Protein AF-A0A920IQS7-F1 (afdb_monomer)

Foldseek 3Di:
DPPPPDDVVVLVVLLVVLVVLLVVLVVCVVVVHADPHHSVVSNCSSVVSVVVSVVVVVVCCVVVPPVVVVVVVVVVVVVVVVVVVVVVPPPPPD

Radius of gyration: 21.91 Å; Cα contacts (8 Å, |Δi|>4): 40; chains: 1; bounding box: 46×33×66 Å

Sequence (94 aa):
MKKQFIPDNYMELFFGIGAAVVIIGALLKIINASLIFSANTWLIAGLSTEAIIFTLSGIQGYFLSSPGAEEDAVSTMLLKLLHFKRQLTEPLKV

Solvent-accessible surface area (backbone atoms only — not comparable to full-atom values): 5354 Å² total; per-residue (Å²): 134,89,76,78,88,69,64,69,70,56,56,55,50,51,52,53,52,31,51,50,40,27,51,52,11,50,49,26,53,72,71,72,42,63,68,102,52,51,22,67,55,36,31,52,55,16,50,51,48,44,54,51,54,50,49,52,50,50,50,47,50,67,75,64,65,53,81,58,64,63,51,52,53,50,50,51,50,50,51,51,50,50,52,52,51,47,66,73,65,54,75,83,82,123

pLDDT: mean 78.56, std 13.06, range [39.97, 93.12]

Structure (mmCIF, N/CA/C/O backbone):
data_AF-A0A920IQS7-F1
#
_entry.id   AF-A0A920IQS7-F1
#
loop_
_atom_site.group_PDB
_atom_site.id
_atom_site.type_symbol
_atom_site.label_atom_id
_atom_site.label_alt_id
_atom_site.label_comp_id
_atom_site.label_asym_id
_atom_site.label_entity_id
_atom_site.label_seq_id
_atom_site.pdbx_PDB_ins_code
_atom_site.Cartn_x
_atom_site.Cartn_y
_atom_site.Cartn_z
_atom_site.occupancy
_atom_site.B_iso_or_equiv
_atom_site.auth_seq_id
_atom_site.auth_comp_id
_atom_site.auth_asym_id
_atom_site.auth_atom_id
_atom_site.pdbx_PDB_model_num
ATOM 1 N N . MET A 1 1 ? -28.784 -4.414 15.016 1.00 39.97 1 MET A N 1
ATOM 2 C CA . MET A 1 1 ? -27.454 -5.062 14.969 1.00 39.97 1 MET A CA 1
ATOM 3 C C . MET A 1 1 ? -26.661 -4.414 13.842 1.00 39.97 1 MET A C 1
ATOM 5 O O . MET A 1 1 ? -26.977 -4.646 12.682 1.00 39.97 1 MET A O 1
ATOM 9 N N . LYS A 1 2 ? -25.730 -3.504 14.161 1.00 44.25 2 LYS A N 1
ATOM 10 C CA . LYS A 1 2 ? -24.891 -2.834 13.155 1.00 44.25 2 LYS A CA 1
ATOM 11 C C . LYS A 1 2 ? -23.784 -3.809 12.749 1.00 44.25 2 LYS A C 1
ATOM 13 O O . LYS A 1 2 ? -22.879 -4.077 13.527 1.00 44.25 2 LYS A O 1
ATOM 18 N N . LYS A 1 3 ? -23.932 -4.405 11.569 1.00 48.81 3 LYS A N 1
ATOM 19 C CA . LYS A 1 3 ? -22.994 -5.363 10.984 1.00 48.81 3 LYS A CA 1
ATOM 20 C C . LYS A 1 3 ? -21.750 -4.590 10.538 1.00 48.81 3 LYS A C 1
ATOM 22 O O . LYS A 1 3 ? -21.773 -3.950 9.493 1.00 48.81 3 LYS A O 1
ATOM 27 N N . GLN A 1 4 ? -20.716 -4.578 11.376 1.00 54.34 4 GLN A N 1
ATOM 28 C CA . GLN A 1 4 ? -19.393 -4.058 11.029 1.00 54.34 4 GLN A CA 1
ATOM 29 C C . GLN A 1 4 ? -18.856 -4.948 9.899 1.00 54.34 4 GLN A C 1
ATOM 31 O O . GLN A 1 4 ? -18.646 -6.141 10.092 1.00 54.34 4 GLN A O 1
ATOM 36 N N . PHE A 1 5 ? -18.825 -4.414 8.677 1.00 56.56 5 PHE A N 1
ATOM 37 C CA . PHE A 1 5 ? -18.822 -5.221 7.450 1.00 56.56 5 PHE A CA 1
ATOM 38 C C . PHE A 1 5 ? -17.423 -5.534 6.901 1.00 56.56 5 PHE A C 1
ATOM 40 O O . PHE A 1 5 ? -17.320 -6.080 5.808 1.00 56.56 5 PHE A O 1
ATOM 47 N N . ILE A 1 6 ? -16.348 -5.234 7.632 1.00 57.09 6 ILE A N 1
ATOM 48 C CA . ILE A 1 6 ? -14.990 -5.654 7.268 1.00 57.09 6 ILE A CA 1
ATOM 49 C C . ILE A 1 6 ? -14.263 -6.032 8.564 1.00 57.09 6 ILE A C 1
ATOM 51 O O . ILE A 1 6 ? -14.086 -5.162 9.412 1.00 57.09 6 ILE A O 1
ATOM 55 N N . PRO A 1 7 ? -13.899 -7.310 8.769 1.00 60.12 7 PRO A N 1
ATOM 56 C CA . PRO A 1 7 ? -13.063 -7.710 9.896 1.00 60.12 7 PRO A CA 1
ATOM 57 C C . PRO A 1 7 ? -11.664 -7.100 9.734 1.00 60.12 7 PRO A C 1
ATOM 59 O O . PRO A 1 7 ? -11.070 -7.241 8.662 1.00 60.12 7 PRO A O 1
ATOM 62 N N . ASP A 1 8 ? -11.131 -6.468 10.782 1.00 63.22 8 ASP A N 1
ATOM 63 C CA . ASP A 1 8 ? -9.847 -5.740 10.761 1.00 63.22 8 ASP A CA 1
ATOM 64 C C . ASP A 1 8 ? -8.672 -6.586 10.227 1.00 63.22 8 ASP A C 1
ATOM 66 O O . ASP A 1 8 ? -7.799 -6.083 9.519 1.00 63.22 8 ASP A O 1
ATOM 70 N N . ASN A 1 9 ? -8.710 -7.906 10.442 1.00 65.62 9 ASN A N 1
ATOM 71 C CA . ASN A 1 9 ? -7.714 -8.857 9.939 1.00 65.62 9 ASN A CA 1
ATOM 72 C C . ASN A 1 9 ? -7.550 -8.863 8.410 1.00 65.62 9 ASN A C 1
ATOM 74 O O . ASN A 1 9 ? -6.468 -9.171 7.914 1.00 65.62 9 ASN A O 1
ATOM 78 N N . TYR A 1 10 ? -8.603 -8.558 7.645 1.00 73.31 10 TYR A N 1
ATOM 79 C CA . TYR A 1 10 ? -8.500 -8.522 6.184 1.00 73.31 10 TYR A CA 1
ATOM 80 C C . TYR A 1 10 ? -7.788 -7.258 5.709 1.00 73.31 10 TYR A C 1
ATOM 82 O O . TYR A 1 10 ? -6.996 -7.334 4.774 1.00 73.31 10 TYR A O 1
ATOM 90 N N . MET A 1 11 ? -8.013 -6.118 6.369 1.00 72.12 11 MET A N 1
ATOM 91 C CA . MET A 1 11 ? -7.343 -4.863 6.022 1.00 72.12 11 MET A CA 1
ATOM 92 C C . MET A 1 11 ? -5.834 -4.961 6.255 1.00 72.12 11 MET A C 1
ATOM 94 O O . MET A 1 11 ? -5.070 -4.610 5.361 1.00 72.12 11 MET A O 1
ATOM 98 N N . GLU A 1 12 ? -5.398 -5.520 7.389 1.00 77.38 12 GLU A N 1
ATOM 99 C CA . GLU A 1 12 ? -3.972 -5.780 7.652 1.00 77.38 12 GLU A CA 1
ATOM 100 C C . GLU A 1 12 ? -3.337 -6.704 6.605 1.00 77.38 12 GLU A C 1
ATOM 102 O O . GLU A 1 12 ? -2.219 -6.455 6.151 1.00 77.38 12 GLU A O 1
ATOM 107 N N . LEU A 1 13 ? -4.055 -7.745 6.168 1.00 80.31 13 LEU A N 1
ATOM 108 C CA . LEU A 1 13 ? -3.562 -8.637 5.121 1.00 80.31 13 LEU A CA 1
ATOM 109 C C . LEU A 1 13 ? -3.421 -7.909 3.774 1.00 80.31 13 LEU A C 1
ATOM 111 O O . LEU A 1 13 ? -2.427 -8.108 3.076 1.00 80.31 13 LEU A O 1
ATOM 115 N N . PHE A 1 14 ? -4.371 -7.038 3.415 1.00 81.25 14 PHE A N 1
ATOM 116 C CA . PHE A 1 14 ? -4.283 -6.227 2.197 1.00 81.25 14 PHE A CA 1
ATOM 117 C C . PHE A 1 14 ? -3.137 -5.211 2.249 1.00 81.25 14 PHE A C 1
ATOM 119 O O . PHE A 1 14 ? -2.448 -5.060 1.242 1.00 81.25 14 PHE A O 1
ATOM 126 N N . PHE A 1 15 ? -2.876 -4.594 3.408 1.00 81.94 15 PHE A N 1
ATOM 127 C CA . PHE A 1 15 ? -1.681 -3.766 3.620 1.00 81.94 15 PHE A CA 1
ATOM 128 C C . PHE A 1 15 ? -0.393 -4.574 3.428 1.00 81.94 15 PH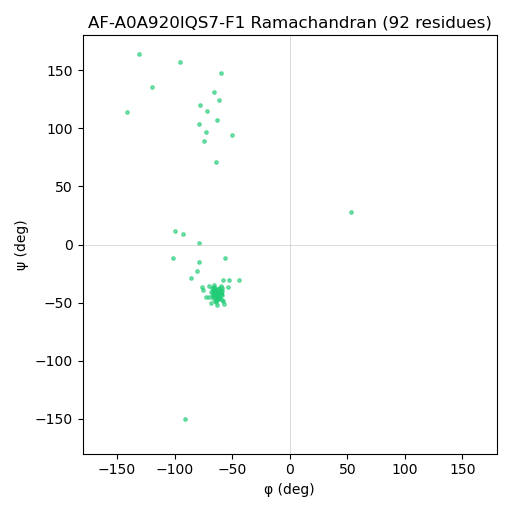E A C 1
ATOM 130 O O . PHE A 1 15 ? 0.515 -4.145 2.721 1.00 81.94 15 PHE A O 1
ATO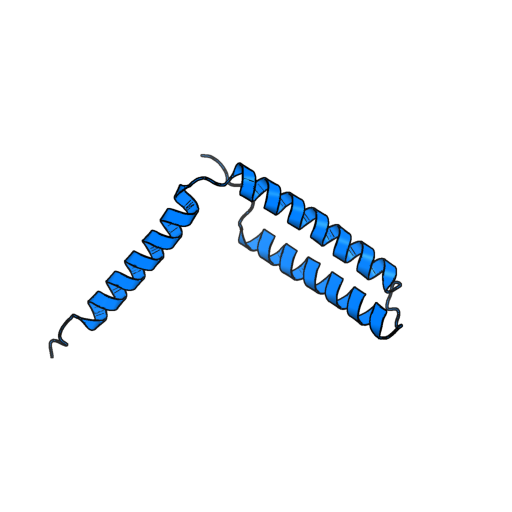M 137 N N . GLY A 1 16 ? -0.314 -5.777 4.004 1.00 85.06 16 GLY A N 1
ATOM 138 C CA . GLY A 1 16 ? 0.859 -6.642 3.850 1.00 85.06 16 GLY A CA 1
ATOM 139 C C . GLY A 1 16 ? 1.111 -7.054 2.395 1.00 85.06 16 GLY A C 1
ATOM 140 O O . GLY A 1 16 ? 2.249 -7.034 1.924 1.00 85.06 16 GLY A O 1
ATOM 141 N N . ILE A 1 17 ? 0.049 -7.394 1.660 1.00 88.06 17 ILE A N 1
ATOM 142 C CA . ILE A 1 17 ? 0.137 -7.786 0.248 1.00 88.06 17 ILE A CA 1
ATOM 143 C C . ILE A 1 17 ? 0.492 -6.583 -0.639 1.00 88.06 17 ILE A C 1
ATOM 145 O O . ILE A 1 17 ? 1.370 -6.704 -1.495 1.00 88.06 17 ILE A O 1
ATOM 149 N N . G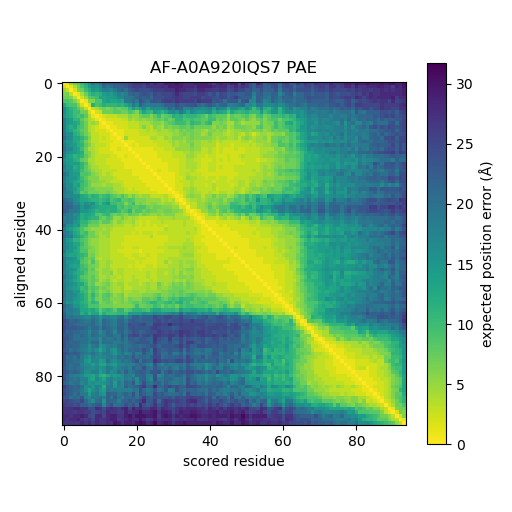LY A 1 18 ? -0.143 -5.425 -0.431 1.00 86.75 18 GLY A N 1
ATOM 150 C CA . GLY A 1 18 ? 0.154 -4.188 -1.162 1.00 86.75 18 GLY A CA 1
ATOM 151 C C . GLY A 1 18 ? 1.613 -3.760 -0.995 1.00 86.75 18 GLY A C 1
ATOM 152 O O . GLY A 1 18 ? 2.324 -3.567 -1.988 1.00 86.75 18 GLY A O 1
ATOM 153 N N . ALA A 1 19 ? 2.102 -3.754 0.248 1.00 89.81 19 ALA A N 1
ATOM 154 C CA . ALA A 1 19 ? 3.493 -3.460 0.572 1.00 89.81 19 ALA A CA 1
ATOM 155 C C . ALA A 1 19 ? 4.474 -4.437 -0.096 1.00 89.81 19 ALA A C 1
ATOM 157 O O . ALA A 1 19 ? 5.484 -4.009 -0.660 1.00 89.81 19 ALA A O 1
ATOM 158 N N . ALA A 1 20 ? 4.177 -5.741 -0.101 1.00 90.50 20 ALA A N 1
ATOM 159 C CA . ALA A 1 20 ? 5.026 -6.733 -0.760 1.00 90.50 20 ALA A CA 1
ATOM 160 C C . ALA A 1 20 ? 5.180 -6.451 -2.267 1.00 90.50 20 ALA A C 1
ATOM 162 O O . ALA A 1 20 ? 6.291 -6.512 -2.800 1.00 90.50 20 ALA A O 1
ATOM 163 N N . VAL A 1 21 ? 4.092 -6.075 -2.949 1.00 89.81 21 VAL A N 1
ATOM 164 C CA . VAL A 1 21 ? 4.112 -5.721 -4.379 1.00 89.81 21 VAL A CA 1
ATOM 165 C C . VAL A 1 21 ? 4.951 -4.461 -4.638 1.00 89.81 21 VAL A C 1
ATOM 167 O O . VAL A 1 21 ? 5.744 -4.439 -5.583 1.00 89.81 21 VAL A O 1
ATOM 170 N N . VAL A 1 22 ? 4.844 -3.436 -3.785 1.00 92.50 22 VAL A N 1
ATOM 171 C CA . VAL A 1 22 ? 5.670 -2.213 -3.870 1.00 92.50 22 VAL A CA 1
ATOM 172 C C . VAL A 1 22 ? 7.153 -2.527 -3.699 1.00 92.50 22 VAL A C 1
ATOM 174 O O . VAL A 1 22 ? 7.975 -2.054 -4.485 1.00 92.50 22 VAL A O 1
ATOM 177 N N . ILE A 1 23 ? 7.497 -3.346 -2.702 1.00 92.88 23 ILE A N 1
ATOM 178 C CA . ILE A 1 23 ? 8.884 -3.725 -2.410 1.00 92.88 23 ILE A CA 1
ATOM 179 C C . ILE A 1 23 ? 9.486 -4.495 -3.588 1.00 92.88 23 ILE A C 1
ATOM 181 O O . ILE A 1 23 ? 10.612 -4.205 -3.990 1.00 92.88 23 ILE A O 1
ATOM 185 N N . ILE A 1 24 ? 8.733 -5.417 -4.198 1.00 91.00 24 ILE A N 1
ATOM 186 C CA . ILE A 1 24 ? 9.174 -6.132 -5.405 1.00 91.00 24 ILE A CA 1
ATOM 187 C C . ILE A 1 24 ? 9.396 -5.148 -6.562 1.00 91.00 24 ILE A C 1
ATOM 189 O O . ILE A 1 24 ? 10.443 -5.192 -7.206 1.00 91.00 24 ILE A O 1
ATOM 193 N N . GLY A 1 25 ? 8.468 -4.219 -6.809 1.00 89.56 25 GLY A N 1
ATOM 194 C CA . GLY A 1 25 ? 8.629 -3.199 -7.851 1.00 89.56 25 GLY A CA 1
ATOM 195 C C . GLY A 1 25 ? 9.858 -2.306 -7.640 1.00 89.56 25 GLY A C 1
ATOM 196 O O . GLY A 1 25 ? 10.609 -2.052 -8.585 1.00 89.56 25 GLY A O 1
ATOM 197 N N . ALA A 1 26 ? 10.100 -1.873 -6.401 1.00 91.62 26 ALA A N 1
ATOM 198 C CA . ALA A 1 26 ? 11.260 -1.068 -6.026 1.00 91.62 26 ALA A CA 1
ATOM 199 C C . ALA A 1 26 ? 12.572 -1.846 -6.182 1.00 91.62 26 ALA A C 1
ATOM 201 O O . ALA A 1 26 ? 13.535 -1.322 -6.745 1.00 91.62 26 ALA A O 1
ATOM 202 N N . LEU A 1 27 ? 12.595 -3.113 -5.759 1.00 90.81 27 LEU A N 1
ATOM 203 C CA . LEU A 1 27 ? 13.738 -3.999 -5.949 1.00 90.81 27 LEU A CA 1
ATOM 204 C C . LEU A 1 27 ? 14.086 -4.118 -7.436 1.00 90.81 27 LEU A C 1
ATOM 206 O O . LEU A 1 27 ? 15.228 -3.857 -7.809 1.00 90.81 27 LEU A O 1
ATOM 210 N N . LEU A 1 28 ? 13.098 -4.425 -8.288 1.00 89.81 28 LEU A N 1
ATOM 211 C CA . LEU A 1 28 ? 13.281 -4.534 -9.741 1.00 89.81 28 LEU A CA 1
ATOM 212 C C . LEU A 1 28 ? 13.804 -3.236 -10.360 1.00 89.81 28 LEU A C 1
ATOM 214 O O . LEU A 1 28 ? 14.661 -3.269 -11.243 1.00 89.81 28 LEU A O 1
ATOM 218 N N . LYS A 1 29 ? 13.333 -2.089 -9.862 1.00 89.06 29 LYS A N 1
ATOM 219 C CA . LYS A 1 29 ? 13.773 -0.770 -10.318 1.00 89.06 29 LYS A CA 1
ATOM 220 C C . LYS A 1 29 ? 15.250 -0.517 -10.011 1.00 89.06 29 LYS A C 1
ATOM 222 O O . LYS A 1 29 ? 15.937 0.047 -10.860 1.00 89.06 29 LYS A O 1
ATOM 227 N N . ILE A 1 30 ? 15.733 -0.937 -8.839 1.00 91.81 30 ILE A N 1
ATOM 228 C CA . ILE A 1 30 ? 17.131 -0.754 -8.411 1.00 91.81 30 ILE A CA 1
ATOM 229 C C . ILE A 1 30 ? 18.070 -1.680 -9.188 1.00 91.81 30 ILE A C 1
ATOM 231 O O . ILE A 1 30 ? 19.102 -1.231 -9.679 1.00 91.81 30 ILE A O 1
ATOM 235 N N . ILE A 1 31 ? 17.704 -2.955 -9.352 1.00 92.88 31 ILE A N 1
ATOM 236 C CA . ILE A 1 31 ? 18.546 -3.935 -10.063 1.00 92.88 31 ILE A CA 1
ATOM 237 C C . ILE A 1 31 ? 18.457 -3.816 -11.594 1.00 92.88 31 ILE A C 1
ATOM 239 O O . ILE A 1 31 ? 19.077 -4.604 -12.302 1.00 92.88 31 ILE A O 1
ATOM 243 N N . ASN A 1 32 ? 17.682 -2.850 -12.111 1.00 85.25 32 ASN A N 1
ATOM 244 C CA . ASN A 1 32 ? 17.396 -2.672 -13.540 1.00 85.25 32 ASN A CA 1
ATOM 245 C C . ASN A 1 32 ? 16.862 -3.943 -14.230 1.00 85.25 32 ASN A C 1
ATOM 247 O O . ASN A 1 32 ? 17.029 -4.135 -15.434 1.00 85.25 32 ASN A O 1
ATOM 251 N N . ALA A 1 33 ? 16.197 -4.815 -13.472 1.00 81.38 33 ALA A N 1
ATOM 252 C CA . ALA A 1 33 ? 15.596 -6.026 -14.004 1.00 81.38 33 ALA A CA 1
ATOM 253 C C . ALA A 1 33 ? 14.122 -5.792 -14.333 1.00 81.38 33 ALA A C 1
ATOM 255 O O . ALA A 1 33 ? 13.441 -4.930 -13.773 1.00 81.38 33 ALA A O 1
ATOM 256 N N . SER A 1 34 ? 13.612 -6.616 -15.235 1.00 82.56 34 SER A N 1
ATOM 257 C CA . SER A 1 34 ? 12.183 -6.743 -15.485 1.00 82.56 34 SER A CA 1
ATOM 258 C C . SER A 1 34 ? 11.780 -8.186 -15.211 1.00 82.56 34 SER A C 1
ATOM 260 O O . SER A 1 34 ? 12.504 -9.114 -15.568 1.00 82.56 34 SER A O 1
ATOM 262 N N . LEU A 1 35 ? 10.655 -8.370 -14.518 1.00 77.38 35 LEU A N 1
ATOM 263 C CA . LEU A 1 35 ? 9.970 -9.665 -14.476 1.00 77.38 35 LEU A CA 1
ATOM 264 C C . LEU A 1 35 ? 8.948 -9.697 -15.623 1.00 77.38 35 LEU A C 1
ATOM 266 O O . LEU A 1 35 ? 9.126 -9.014 -16.628 1.00 77.38 35 LEU A O 1
ATOM 270 N N . ILE A 1 36 ? 7.845 -10.434 -15.449 1.00 81.19 36 ILE A N 1
ATOM 271 C CA . ILE A 1 36 ? 6.684 -10.491 -16.359 1.00 81.19 36 ILE A CA 1
ATOM 272 C C . ILE A 1 36 ? 6.257 -9.088 -16.851 1.00 81.19 36 ILE A C 1
ATOM 274 O O . ILE A 1 36 ? 5.799 -8.943 -17.980 1.00 81.19 36 ILE A O 1
ATOM 278 N N . PHE A 1 37 ? 6.466 -8.048 -16.033 1.00 84.19 37 PHE A N 1
ATOM 279 C CA . PHE A 1 37 ? 6.273 -6.641 -16.391 1.00 84.19 37 PHE A CA 1
ATOM 280 C C . PHE A 1 37 ? 7.486 -5.775 -16.009 1.00 84.19 37 PHE A C 1
ATOM 282 O O . PHE A 1 37 ? 8.323 -6.162 -15.186 1.00 84.19 37 PHE A O 1
ATOM 289 N N . SER A 1 38 ? 7.547 -4.566 -16.582 1.00 88.38 38 SER A N 1
ATOM 290 C CA . SER A 1 38 ? 8.554 -3.548 -16.252 1.00 88.38 38 SER A CA 1
ATOM 291 C C . SER A 1 38 ? 8.495 -3.146 -14.774 1.00 88.38 38 SER A C 1
ATOM 293 O O . SER A 1 38 ? 7.416 -3.070 -14.183 1.00 88.38 38 SER A O 1
ATOM 295 N N . ALA A 1 39 ? 9.649 -2.807 -14.191 1.00 87.81 39 ALA A N 1
ATOM 296 C CA . ALA A 1 39 ? 9.752 -2.303 -12.821 1.00 87.81 39 ALA A CA 1
ATOM 297 C C . ALA A 1 39 ? 8.849 -1.084 -12.560 1.00 87.81 39 ALA A C 1
ATOM 299 O O . ALA A 1 39 ? 8.248 -0.968 -11.496 1.00 87.81 39 ALA A O 1
ATOM 300 N N . ASN A 1 40 ? 8.694 -0.199 -13.553 1.00 90.25 40 ASN A N 1
ATOM 301 C CA . ASN A 1 40 ? 7.799 0.956 -13.442 1.00 90.25 40 ASN A CA 1
ATOM 302 C C . ASN A 1 40 ? 6.334 0.530 -13.312 1.00 90.25 40 ASN A C 1
ATOM 304 O O . ASN A 1 40 ? 5.591 1.132 -12.549 1.00 90.25 40 ASN A O 1
ATOM 308 N N . THR A 1 41 ? 5.921 -0.513 -14.030 1.00 91.44 41 THR A N 1
ATOM 309 C CA . THR A 1 41 ? 4.551 -1.032 -13.975 1.00 91.44 41 THR A CA 1
ATOM 310 C C . THR A 1 41 ? 4.256 -1.635 -12.604 1.00 91.44 41 THR A C 1
ATOM 312 O O . THR A 1 41 ? 3.216 -1.337 -12.025 1.00 91.44 41 THR A O 1
ATOM 315 N N . TRP A 1 42 ? 5.195 -2.409 -12.049 1.00 89.88 42 TRP A N 1
ATOM 316 C CA . TRP A 1 42 ? 5.088 -2.948 -10.690 1.00 89.88 42 TRP A CA 1
ATOM 317 C C . TRP A 1 42 ? 5.034 -1.849 -9.626 1.00 89.88 42 TRP A C 1
ATOM 319 O O . TRP A 1 42 ? 4.202 -1.915 -8.723 1.00 89.88 42 TRP A O 1
ATOM 329 N N . LEU A 1 43 ? 5.864 -0.810 -9.763 1.00 91.00 43 LEU A N 1
ATOM 330 C CA . LEU A 1 43 ? 5.843 0.351 -8.872 1.00 91.00 43 LEU A CA 1
ATOM 331 C C . LEU A 1 43 ? 4.524 1.116 -8.949 1.00 91.00 43 LEU A C 1
ATOM 333 O O . LEU A 1 43 ? 3.944 1.420 -7.915 1.00 91.00 43 LEU A O 1
ATOM 337 N N . ILE A 1 44 ? 4.029 1.407 -10.152 1.00 92.19 44 ILE A N 1
ATOM 338 C CA . ILE A 1 44 ? 2.768 2.134 -10.330 1.00 92.19 44 ILE A CA 1
ATOM 339 C C . ILE A 1 44 ? 1.612 1.328 -9.740 1.00 92.19 44 ILE A C 1
ATOM 341 O O . ILE A 1 44 ? 0.811 1.886 -8.998 1.00 92.19 44 ILE A O 1
ATOM 345 N N . ALA A 1 45 ? 1.537 0.025 -10.016 1.00 91.00 45 ALA A N 1
ATOM 346 C CA . ALA A 1 45 ? 0.478 -0.833 -9.495 1.00 91.00 45 ALA A CA 1
ATOM 347 C C . ALA A 1 45 ? 0.516 -0.940 -7.961 1.00 91.00 45 ALA A C 1
ATOM 349 O O . ALA A 1 45 ? -0.514 -0.765 -7.306 1.00 91.00 45 ALA A O 1
ATOM 350 N N . GLY A 1 46 ? 1.700 -1.173 -7.386 1.00 91.12 46 GLY A N 1
ATOM 351 C CA . GLY A 1 46 ? 1.881 -1.256 -5.938 1.00 91.12 46 GLY A CA 1
ATOM 352 C C . GLY A 1 46 ? 1.555 0.064 -5.237 1.00 91.12 46 GLY A C 1
ATOM 353 O O . GLY A 1 46 ? 0.730 0.091 -4.330 1.00 91.12 46 GLY A O 1
ATOM 354 N N . LEU A 1 47 ? 2.146 1.175 -5.691 1.00 93.12 47 LEU A N 1
ATOM 355 C CA . LEU A 1 47 ? 1.954 2.493 -5.074 1.00 93.12 47 LEU A CA 1
ATOM 356 C C . LEU A 1 47 ? 0.515 2.991 -5.219 1.00 93.12 47 LEU A C 1
ATOM 358 O O . LEU A 1 47 ? -0.010 3.621 -4.307 1.00 93.12 47 LEU A O 1
ATOM 362 N N . SER A 1 48 ? -0.139 2.685 -6.342 1.00 93.06 48 SER A N 1
ATOM 363 C CA . SER A 1 48 ?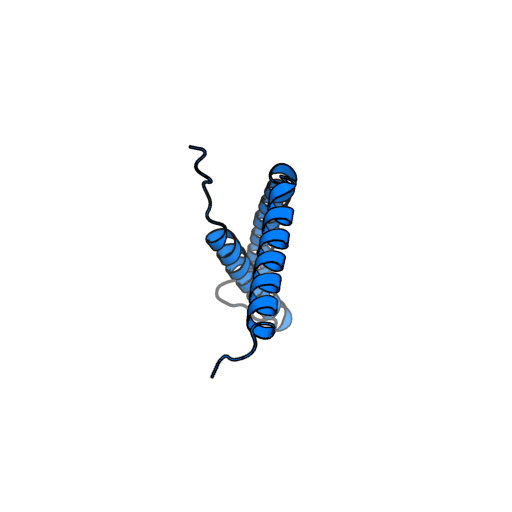 -1.553 3.022 -6.542 1.00 93.06 48 SER A CA 1
ATOM 364 C C . SER A 1 48 ? -2.451 2.234 -5.589 1.00 93.06 48 SER A C 1
ATOM 366 O O . SER A 1 48 ? -3.398 2.792 -5.042 1.00 93.06 48 SER A O 1
ATOM 368 N N . THR A 1 49 ? -2.138 0.957 -5.351 1.00 89.75 49 THR A N 1
ATOM 369 C CA . THR A 1 49 ? -2.866 0.124 -4.382 1.00 89.75 49 THR A CA 1
ATOM 370 C C . THR A 1 49 ? -2.692 0.662 -2.961 1.00 89.75 49 THR A C 1
ATOM 372 O O . THR A 1 49 ? -3.687 0.896 -2.280 1.00 89.75 49 THR A O 1
ATOM 375 N N . GLU A 1 50 ? -1.457 0.955 -2.543 1.00 90.69 50 GLU A N 1
ATOM 376 C CA . GLU A 1 50 ? -1.172 1.551 -1.229 1.00 90.69 50 GLU A CA 1
ATOM 377 C C . GLU A 1 50 ? -1.873 2.901 -1.042 1.00 90.69 50 GLU A C 1
ATOM 379 O O . GLU A 1 50 ? -2.489 3.138 -0.006 1.00 90.69 50 GLU A O 1
ATOM 384 N N . ALA A 1 51 ? -1.863 3.768 -2.058 1.00 92.50 51 ALA A N 1
ATOM 385 C CA . ALA A 1 51 ? -2.540 5.061 -1.992 1.00 92.50 51 ALA A CA 1
ATOM 386 C C . ALA A 1 51 ? -4.053 4.916 -1.749 1.00 92.50 51 ALA A C 1
ATOM 388 O O . ALA A 1 51 ? -4.634 5.682 -0.978 1.00 92.50 51 ALA A O 1
ATOM 389 N N . ILE A 1 52 ? -4.694 3.920 -2.369 1.00 90.44 52 ILE A N 1
ATOM 390 C CA . ILE A 1 52 ? -6.124 3.649 -2.181 1.00 90.44 52 ILE A CA 1
ATOM 391 C C . ILE A 1 52 ? -6.390 3.133 -0.765 1.00 90.44 52 ILE A C 1
ATOM 393 O O . ILE A 1 52 ? -7.252 3.681 -0.078 1.00 90.44 52 ILE A O 1
ATOM 397 N N . ILE A 1 53 ? -5.651 2.117 -0.308 1.00 87.19 53 ILE A N 1
ATOM 398 C CA . ILE A 1 53 ? -5.867 1.521 1.019 1.00 87.19 53 ILE A CA 1
ATOM 399 C C . ILE A 1 53 ? -5.593 2.558 2.115 1.00 87.19 53 ILE A C 1
ATOM 401 O O . ILE A 1 53 ? -6.396 2.699 3.034 1.00 87.19 53 ILE A O 1
ATOM 405 N N . PHE A 1 54 ? -4.522 3.342 1.983 1.00 88.31 54 PHE A N 1
ATOM 406 C CA . PHE A 1 54 ? -4.176 4.411 2.917 1.00 88.31 54 PHE A CA 1
ATOM 407 C C . PHE A 1 54 ? -5.238 5.516 2.971 1.00 88.31 54 PHE A C 1
ATOM 409 O O . PHE A 1 54 ? -5.566 6.031 4.039 1.00 88.31 54 PHE A O 1
ATOM 416 N N . THR A 1 55 ? -5.829 5.866 1.827 1.00 88.56 55 THR A N 1
ATOM 417 C CA . THR A 1 55 ? -6.928 6.840 1.791 1.00 88.56 55 THR A CA 1
ATOM 418 C C . THR A 1 55 ? -8.170 6.288 2.487 1.00 88.56 55 THR A C 1
ATOM 420 O O . THR A 1 55 ? -8.793 6.988 3.285 1.00 88.56 55 THR A O 1
ATOM 423 N N . LEU A 1 56 ? -8.526 5.026 2.228 1.00 85.31 56 LEU A N 1
ATOM 424 C CA . LEU A 1 56 ? -9.674 4.379 2.864 1.00 85.31 56 LEU A CA 1
ATOM 425 C C . LEU A 1 56 ? -9.476 4.219 4.375 1.00 85.31 56 LEU A C 1
ATOM 427 O O . LEU A 1 56 ? -10.402 4.514 5.128 1.00 85.31 56 LEU A O 1
ATOM 431 N N . SER A 1 57 ? -8.284 3.824 4.831 1.00 81.38 57 SER A N 1
ATOM 432 C CA . SER A 1 57 ? -7.972 3.717 6.260 1.00 81.38 57 SER A CA 1
ATOM 433 C C . SER A 1 57 ? -7.938 5.080 6.943 1.00 81.38 57 SER A C 1
ATOM 435 O O . SER A 1 57 ? -8.431 5.203 8.060 1.00 81.38 57 SER A O 1
ATOM 437 N N . GLY A 1 58 ? -7.435 6.119 6.271 1.00 81.94 58 GLY A N 1
ATOM 438 C CA . GLY A 1 58 ? -7.443 7.489 6.779 1.00 81.94 58 GLY A CA 1
ATOM 439 C C . GLY A 1 58 ? -8.859 8.038 6.948 1.00 81.94 58 GLY A C 1
ATOM 440 O O . GLY A 1 58 ? -9.187 8.595 7.992 1.00 81.94 58 GLY A O 1
ATOM 441 N N . ILE A 1 59 ? -9.731 7.819 5.958 1.00 85.00 59 ILE A N 1
ATOM 442 C CA . ILE A 1 59 ? -11.153 8.184 6.035 1.00 85.00 59 ILE A CA 1
ATOM 443 C C . ILE A 1 59 ? -11.838 7.384 7.145 1.00 85.00 59 ILE A C 1
ATOM 445 O O . ILE A 1 59 ? -12.509 7.963 7.996 1.00 85.00 59 ILE A O 1
ATOM 449 N N . GLN A 1 60 ? -11.652 6.063 7.178 1.00 77.06 60 GLN A N 1
ATOM 450 C CA . GLN A 1 60 ? -12.233 5.209 8.207 1.00 77.06 60 GLN A CA 1
ATOM 451 C C . GLN A 1 60 ? -11.776 5.645 9.602 1.00 77.06 60 GLN A C 1
ATOM 453 O O . GLN A 1 60 ? -12.621 5.870 10.455 1.00 77.06 60 GLN A O 1
ATOM 458 N N . GLY A 1 61 ? -10.478 5.855 9.819 1.00 75.44 61 GLY A N 1
ATOM 459 C CA 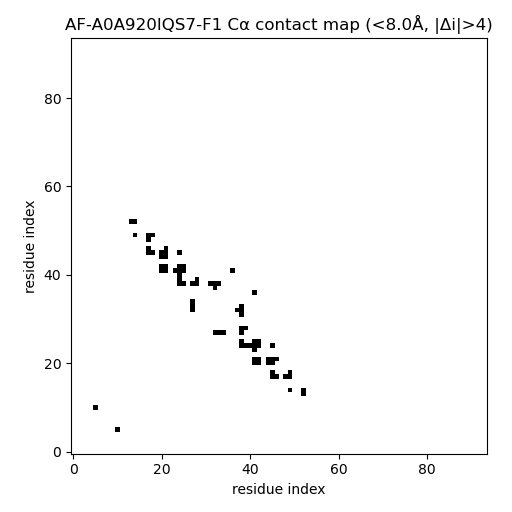. GLY A 1 61 ? -9.928 6.358 11.075 1.00 75.44 61 GLY A CA 1
ATOM 460 C C . GLY A 1 61 ? -10.486 7.729 11.452 1.00 75.44 61 GLY A C 1
ATOM 461 O O . GLY A 1 61 ? -10.874 7.927 12.596 1.00 75.44 61 GLY A O 1
ATOM 462 N N . TYR A 1 62 ? -10.624 8.653 10.499 1.00 76.62 62 TYR A N 1
ATOM 463 C CA . TYR A 1 62 ? -11.188 9.982 10.754 1.00 76.62 62 TYR A CA 1
ATOM 464 C C . TYR A 1 62 ? -12.668 9.935 11.169 1.00 76.62 62 TYR A C 1
ATOM 466 O O . TYR A 1 62 ? -13.067 10.610 12.115 1.00 76.62 62 TYR A O 1
ATOM 474 N N . PHE A 1 63 ? -13.486 9.115 10.502 1.00 74.06 63 PHE A N 1
ATOM 475 C CA . PHE A 1 63 ? -14.927 9.028 10.774 1.00 74.06 63 PHE A CA 1
ATOM 476 C C . PHE A 1 63 ? -15.296 8.051 11.906 1.00 74.06 63 PHE A C 1
ATOM 478 O O . PHE A 1 63 ? -16.311 8.251 12.571 1.00 74.06 63 PHE A O 1
ATOM 485 N N . LEU A 1 64 ? -14.506 6.996 12.128 1.00 65.12 64 LEU A N 1
ATOM 486 C CA . LEU A 1 64 ? -14.688 5.993 13.190 1.00 65.12 64 LEU A CA 1
ATOM 487 C C . LEU A 1 64 ? -13.796 6.233 14.410 1.00 65.12 64 LEU A C 1
ATOM 489 O O . LEU A 1 64 ? -13.764 5.370 15.287 1.00 65.12 64 LEU A O 1
ATOM 493 N N . SER A 1 65 ? -13.143 7.395 14.519 1.00 58.59 65 SER A N 1
ATOM 494 C CA . SER A 1 65 ? -12.581 7.891 15.783 1.00 58.59 65 SER A CA 1
ATOM 495 C C . SER A 1 65 ? -13.713 8.151 16.784 1.00 58.59 65 SER A C 1
ATOM 497 O O . SER A 1 65 ? -14.091 9.281 17.079 1.00 58.59 65 SER A O 1
ATOM 499 N N . SER A 1 66 ? -14.306 7.067 17.278 1.00 55.53 66 SER A N 1
ATOM 500 C CA . SER A 1 66 ? -15.095 7.044 18.491 1.00 55.53 66 SER A CA 1
ATOM 501 C C . SER A 1 66 ? -14.087 7.044 19.642 1.00 55.53 66 SER A C 1
ATOM 503 O O . SER A 1 66 ? -13.289 6.105 19.713 1.00 55.53 66 SER A O 1
ATOM 505 N N . PRO A 1 67 ? -14.097 8.046 20.537 1.00 57.16 67 PRO A N 1
ATOM 506 C CA . PRO A 1 67 ? -13.116 8.183 21.619 1.00 57.16 67 PRO A CA 1
ATOM 507 C C . PRO A 1 67 ? -13.003 6.960 22.554 1.00 57.16 67 PRO A C 1
ATOM 509 O O . PRO A 1 67 ? -12.047 6.869 23.311 1.00 57.16 67 PRO A O 1
ATOM 512 N N . GLY A 1 68 ? -13.927 5.994 22.478 1.00 57.03 68 GLY A N 1
ATOM 513 C CA . GLY A 1 68 ? -13.895 4.772 23.286 1.00 57.03 68 GLY A CA 1
ATOM 514 C C . GLY A 1 68 ? -12.963 3.657 22.793 1.00 57.03 68 GLY A C 1
ATOM 515 O O . GLY A 1 68 ? -12.551 2.841 23.602 1.00 57.03 68 GLY A O 1
ATOM 516 N N . ALA A 1 69 ? -12.581 3.594 21.510 1.00 60.91 69 ALA A N 1
ATOM 517 C CA . ALA A 1 69 ? -11.802 2.446 21.009 1.00 60.91 69 ALA A CA 1
ATOM 518 C C . ALA A 1 69 ? -10.359 2.411 21.554 1.00 60.91 69 ALA A C 1
ATOM 520 O O . ALA A 1 69 ? -9.814 1.344 21.841 1.00 60.91 69 ALA A O 1
ATOM 521 N N . GLU A 1 70 ? -9.748 3.584 21.728 1.00 61.31 70 GLU A N 1
ATOM 522 C CA . GLU A 1 70 ? -8.429 3.720 22.352 1.00 61.31 70 GLU A CA 1
ATOM 523 C C . GLU A 1 70 ? -8.524 3.538 2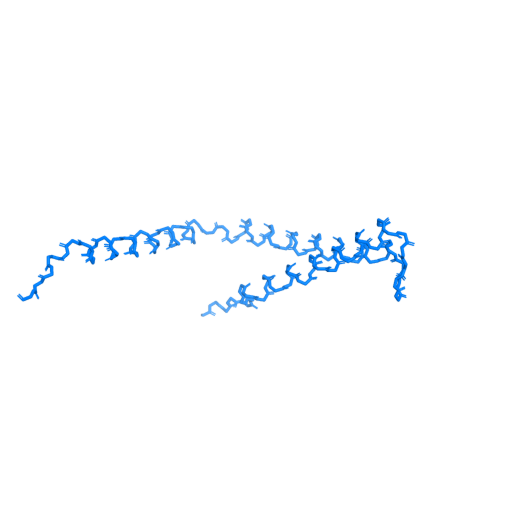3.876 1.00 61.31 70 GLU A C 1
ATOM 525 O O . GLU A 1 70 ? -7.695 2.854 24.479 1.00 61.31 70 GLU A O 1
ATOM 530 N N . GLU A 1 71 ? -9.587 4.063 24.492 1.00 63.47 71 GLU A N 1
ATOM 531 C CA . GLU A 1 71 ? -9.843 3.947 25.930 1.00 63.47 71 GLU A CA 1
ATOM 532 C C . GLU A 1 71 ? -10.115 2.490 26.354 1.00 63.47 71 GLU A C 1
ATOM 534 O O . GLU A 1 71 ? -9.612 2.044 27.388 1.00 63.47 71 GLU A O 1
ATOM 539 N N . ASP A 1 72 ? -10.802 1.705 25.518 1.00 67.69 72 ASP A N 1
ATOM 540 C CA . ASP A 1 72 ? -11.047 0.272 25.717 1.00 67.69 72 ASP A CA 1
ATOM 541 C C . ASP A 1 72 ? -9.752 -0.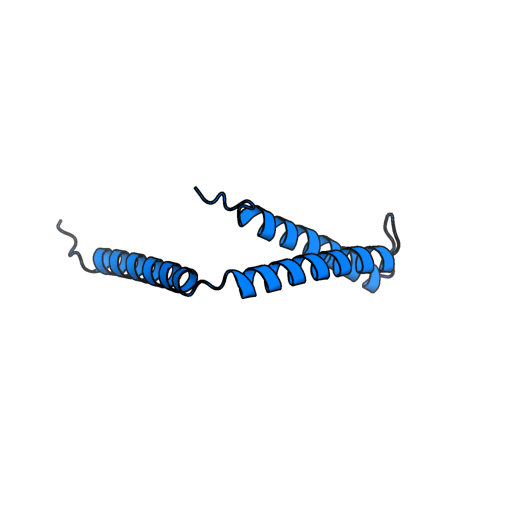544 25.598 1.00 67.69 72 ASP A C 1
ATOM 543 O O . ASP A 1 72 ? -9.503 -1.452 26.402 1.00 67.69 72 ASP A O 1
ATOM 547 N N . ALA A 1 73 ? -8.883 -0.209 24.638 1.00 73.06 73 ALA A N 1
ATOM 548 C CA . ALA A 1 73 ? -7.594 -0.874 24.468 1.00 73.06 73 ALA A CA 1
ATOM 549 C C . ALA A 1 73 ? -6.654 -0.589 25.652 1.00 73.06 73 ALA A C 1
ATOM 551 O O . ALA A 1 73 ? -6.067 -1.518 26.220 1.00 73.06 73 ALA A O 1
ATOM 552 N N . VAL A 1 74 ? -6.560 0.674 26.082 1.00 78.38 74 VAL A N 1
ATOM 553 C CA . VAL A 1 74 ? -5.749 1.090 27.237 1.00 78.38 74 VAL A CA 1
ATOM 554 C C . VAL A 1 74 ? -6.306 0.505 28.538 1.00 78.38 74 VAL A C 1
ATOM 556 O O . VAL A 1 74 ? -5.547 -0.064 29.323 1.00 78.38 74 VAL A O 1
ATOM 559 N N . SER A 1 75 ? -7.624 0.540 28.749 1.00 80.94 75 SER A N 1
ATOM 560 C CA . SER A 1 75 ? -8.267 -0.048 29.933 1.00 80.94 75 SER A CA 1
ATOM 561 C C . SER A 1 75 ? -8.058 -1.559 30.005 1.00 80.94 75 SER A C 1
ATOM 563 O O . SER A 1 75 ? -7.757 -2.092 31.073 1.00 80.94 75 SER A O 1
ATOM 565 N N . THR A 1 76 ? -8.131 -2.255 28.867 1.00 82.50 76 THR A N 1
ATOM 566 C CA . THR A 1 76 ? -7.867 -3.699 28.782 1.00 82.50 76 THR A CA 1
ATOM 567 C C . THR A 1 76 ? -6.401 -4.027 29.080 1.00 82.50 76 THR A C 1
ATOM 569 O O . THR A 1 76 ? -6.113 -4.996 29.789 1.00 8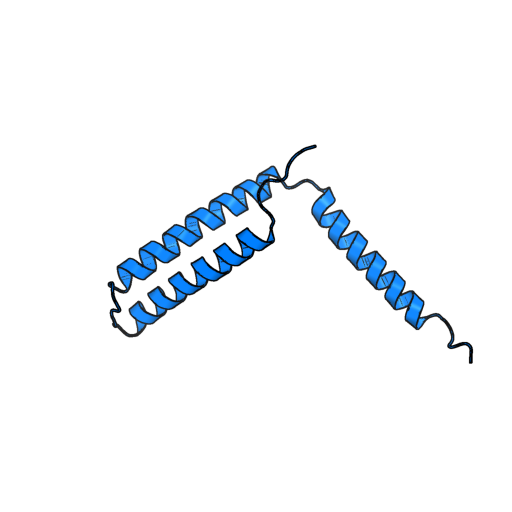2.50 76 THR A O 1
ATOM 572 N N . MET A 1 77 ? -5.462 -3.211 28.587 1.00 81.12 77 MET A N 1
ATOM 573 C CA . MET A 1 77 ? -4.033 -3.327 28.903 1.00 81.12 77 MET A CA 1
ATOM 574 C C . MET A 1 77 ? -3.774 -3.106 30.398 1.00 81.12 77 MET A C 1
ATOM 576 O O . MET A 1 77 ? -3.080 -3.911 31.018 1.00 81.12 77 MET A O 1
ATOM 580 N N . LEU A 1 78 ? -4.376 -2.079 31.007 1.00 85.44 78 LEU A N 1
ATOM 581 C CA . LEU A 1 78 ? -4.248 -1.803 32.441 1.00 85.44 78 LEU A CA 1
ATOM 582 C C . LEU A 1 78 ? -4.886 -2.892 33.308 1.00 85.44 78 LEU A C 1
ATOM 584 O O . LEU A 1 78 ? -4.309 -3.270 34.326 1.00 85.44 78 LEU A O 1
ATOM 588 N N . LEU A 1 79 ? -6.024 -3.458 32.897 1.00 87.50 79 LEU A N 1
ATOM 589 C CA . LEU A 1 79 ? -6.651 -4.598 33.574 1.00 87.50 79 LEU A CA 1
ATOM 590 C C . LEU A 1 79 ? -5.771 -5.850 33.536 1.00 87.50 79 LEU A C 1
ATOM 592 O O . LEU A 1 79 ? -5.651 -6.537 34.555 1.00 87.50 79 LEU A O 1
ATOM 596 N N . LYS A 1 80 ? -5.133 -6.132 32.391 1.00 84.81 80 LYS A N 1
ATOM 597 C CA . LYS A 1 80 ? -4.149 -7.218 32.255 1.00 84.81 80 LYS A CA 1
ATOM 598 C C . LYS A 1 80 ? -2.909 -6.960 33.106 1.00 84.81 80 LYS A C 1
ATOM 600 O O . LYS A 1 80 ? -2.437 -7.877 33.771 1.00 84.81 80 LYS A O 1
ATOM 605 N N . LEU A 1 81 ? -2.423 -5.720 33.146 1.00 86.12 81 LEU A N 1
ATOM 606 C CA . LEU A 1 81 ? -1.279 -5.332 33.969 1.00 86.12 81 LEU A CA 1
ATOM 607 C C . LEU A 1 81 ? -1.593 -5.443 35.468 1.00 86.12 81 LEU A C 1
ATOM 609 O O . LEU A 1 81 ? -0.764 -5.914 36.240 1.00 86.12 81 LEU A O 1
ATOM 613 N N . LEU A 1 82 ? -2.804 -5.061 35.883 1.00 87.69 82 LEU A N 1
ATOM 614 C CA . LEU A 1 82 ? -3.285 -5.209 37.256 1.00 87.69 82 LEU A CA 1
ATOM 615 C C . LEU A 1 82 ? -3.453 -6.678 37.642 1.00 87.69 82 LEU A C 1
ATOM 617 O O . LEU A 1 82 ? -3.044 -7.052 38.738 1.00 87.69 82 LEU A O 1
ATOM 621 N N . HIS A 1 83 ? -3.997 -7.519 36.758 1.00 84.00 83 HIS A N 1
ATOM 622 C CA . HIS A 1 83 ? -4.068 -8.967 36.983 1.00 84.00 83 HIS A CA 1
ATOM 623 C C . HIS A 1 83 ? -2.678 -9.595 37.099 1.00 84.00 83 HIS A C 1
ATOM 625 O O . HIS A 1 83 ? -2.438 -10.394 38.001 1.00 84.00 83 HIS A O 1
ATOM 631 N N . PHE A 1 84 ? -1.746 -9.191 36.238 1.00 84.88 84 PHE A N 1
ATOM 632 C CA . PHE A 1 84 ? -0.363 -9.651 36.283 1.00 84.88 84 PHE A CA 1
ATOM 633 C C . PHE A 1 84 ? 0.350 -9.193 37.565 1.00 84.88 84 PHE A C 1
ATOM 635 O O . PHE A 1 84 ? 0.977 -9.987 38.261 1.00 84.88 84 PHE A O 1
ATOM 642 N N . LYS A 1 85 ? 0.178 -7.926 37.958 1.00 81.62 85 LYS A N 1
ATOM 643 C CA . LYS A 1 85 ? 0.690 -7.406 39.232 1.00 81.62 85 LYS A CA 1
ATOM 644 C C . LYS A 1 85 ? 0.068 -8.138 40.422 1.00 81.62 85 LYS A C 1
ATOM 646 O O . LYS A 1 85 ? 0.769 -8.410 41.392 1.00 81.62 85 LYS A O 1
ATOM 651 N N . ARG A 1 86 ? -1.218 -8.496 40.352 1.00 79.56 86 ARG A N 1
ATOM 652 C CA . ARG A 1 86 ? -1.905 -9.289 41.380 1.00 79.56 86 ARG A CA 1
ATOM 653 C C . ARG A 1 86 ? -1.315 -10.697 41.494 1.00 79.56 86 ARG A C 1
ATOM 655 O O . ARG A 1 86 ? -1.072 -11.126 42.613 1.00 79.56 86 ARG A O 1
ATOM 662 N N . GLN A 1 87 ? -0.985 -11.351 40.377 1.00 75.06 87 GLN A N 1
ATOM 663 C CA . GLN A 1 87 ? -0.269 -12.637 40.372 1.00 75.06 87 GLN A CA 1
ATOM 664 C C . GLN A 1 87 ? 1.101 -12.567 41.056 1.00 75.06 87 GLN A C 1
ATOM 666 O O . GLN A 1 87 ? 1.488 -13.513 41.729 1.00 75.06 87 GLN A O 1
ATOM 671 N N . LEU A 1 88 ? 1.818 -11.448 40.927 1.00 74.19 88 LEU A N 1
ATOM 672 C CA . LEU A 1 88 ? 3.104 -11.251 41.607 1.00 74.19 88 LEU A CA 1
ATOM 673 C C . LEU A 1 88 ? 2.966 -10.859 43.088 1.00 74.19 88 LEU A C 1
ATOM 675 O O . LEU A 1 88 ? 3.953 -10.901 43.817 1.00 74.19 88 LEU A O 1
ATOM 679 N N . THR A 1 89 ? 1.773 -10.442 43.528 1.00 69.62 89 THR A N 1
ATOM 680 C CA . THR A 1 89 ? 1.532 -9.965 44.902 1.00 69.62 89 THR A CA 1
ATOM 681 C C . THR A 1 89 ? 0.855 -11.021 45.781 1.00 69.62 89 THR A C 1
ATOM 683 O O . THR A 1 89 ? 0.807 -10.845 46.996 1.00 69.62 89 THR A O 1
ATOM 686 N N . GLU A 1 90 ? 0.344 -12.124 45.222 1.00 68.62 90 GLU A N 1
ATOM 687 C CA . GLU A 1 90 ? -0.126 -13.240 46.046 1.00 68.62 90 GLU A CA 1
ATOM 688 C C . GLU A 1 90 ? 1.097 -13.955 46.645 1.00 68.62 90 GLU A C 1
ATOM 690 O O . GLU A 1 90 ? 1.905 -14.507 45.892 1.00 68.6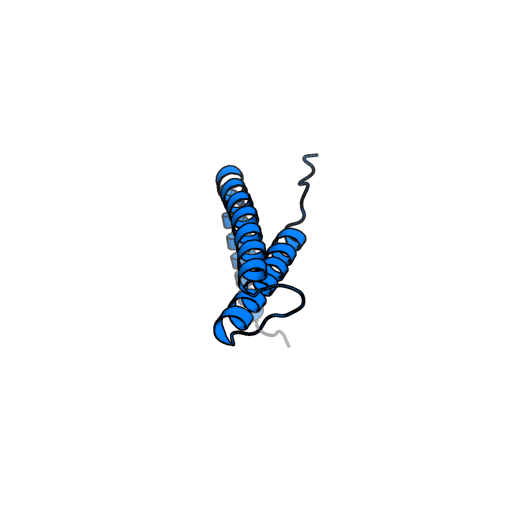2 90 GLU A O 1
ATOM 695 N N . PRO A 1 91 ? 1.291 -13.942 47.981 1.00 60.62 91 PRO A N 1
ATOM 696 C CA . PRO A 1 91 ? 2.332 -14.754 48.580 1.00 60.62 91 PRO A CA 1
ATOM 697 C C . PRO A 1 91 ? 1.990 -16.206 48.269 1.00 60.62 91 PRO A C 1
ATOM 699 O O . PRO A 1 91 ? 0.881 -16.661 48.551 1.00 60.62 91 PRO A O 1
ATOM 702 N N . LEU A 1 92 ? 2.950 -16.892 47.655 1.00 62.19 92 LEU A N 1
ATOM 703 C CA . LEU A 1 92 ? 2.924 -18.311 47.335 1.00 62.19 92 LEU A CA 1
ATOM 704 C C . LEU A 1 92 ? 2.539 -19.072 48.617 1.00 62.19 92 LEU A C 1
ATOM 706 O O . LEU A 1 92 ? 3.380 -19.306 49.482 1.00 62.19 92 LEU A O 1
ATOM 710 N N . LYS A 1 93 ? 1.242 -19.366 48.791 1.00 60.47 93 LYS A N 1
ATOM 711 C CA . LYS A 1 93 ? 0.748 -20.218 49.875 1.00 60.47 93 LYS A CA 1
ATOM 712 C C . LYS A 1 93 ? 1.125 -21.644 49.501 1.00 60.47 93 LYS A C 1
ATOM 714 O O . LYS A 1 93 ? 0.387 -22.311 48.780 1.00 60.47 93 LYS A O 1
ATOM 719 N N . VAL A 1 94 ? 2.327 -22.027 49.926 1.00 55.47 94 VAL A N 1
ATOM 720 C CA . VAL A 1 94 ? 2.716 -23.423 50.155 1.00 55.47 94 VAL A CA 1
ATOM 721 C C . VAL A 1 94 ? 1.936 -23.942 51.355 1.00 55.47 94 VAL A C 1
ATOM 723 O O . VAL A 1 94 ? 1.797 -23.167 52.331 1.00 55.47 94 VAL A O 1
#

Secondary structure (DSSP, 8-state):
-----S-HHHHHHHHHHHHHHHHHHHHHHHTT--SSS-HHHHHHHHHHHHHHHHHHHHHHHHHH--THHHHHHHHHHHHHHHHHHHHHHS----

Mean predicted aligned error: 12.79 Å